Protein AF-A0A0Q9Y6A3-F1 (afdb_monomer_lite)

Foldseek 3Di:
DFKKFWDADPVGWIWIAGPLRWIWIARPVQLCVLQVDPPPPPGRMGDDDPVSVVVDVVRTHTDDDRPPDDDDPDD

Organism: NCBI:txid217031

Secondary structure (DSSP, 8-state):
-EEEEEEE-TTS-EEEE-TTS-EEEE-HHHHHHHH---TT-TTSEEEE-HHHHHHHHHHSEEEEPPTT-------

Sequence (75 aa):
MKVISFKKTVVGWINFTTQAGATYNINPLKFRQITGVSKQAKMGCAEVTEKELGTLTAAAKLIKLPDGFEWVPAI

pLDDT: mean 84.7, std 11.35, range [46.31, 95.12]

Radius of gyration: 12.53 Å; chains: 1; bounding box: 43×27×27 Å

Structure (mmCIF, N/CA/C/O backbone):
data_AF-A0A0Q9Y6A3-F1
#
_entry.id   AF-A0A0Q9Y6A3-F1
#
loop_
_atom_site.group_PDB
_atom_site.id
_atom_site.type_symbol
_atom_site.label_atom_id
_atom_site.label_alt_id
_atom_site.label_comp_id
_atom_site.label_asym_id
_atom_site.label_entity_id
_atom_site.label_seq_id
_atom_site.pdbx_PDB_ins_code
_atom_site.Cartn_x
_atom_site.Cartn_y
_atom_site.Cartn_z
_atom_site.occupancy
_atom_site.B_iso_or_equiv
_atom_site.auth_seq_id
_atom_site.auth_comp_id
_atom_site.auth_asym_id
_atom_site.auth_atom_id
_atom_site.pdbx_PDB_model_num
ATOM 1 N N . MET A 1 1 ? -7.310 9.977 9.714 1.00 76.62 1 MET A N 1
ATOM 2 C CA . MET A 1 1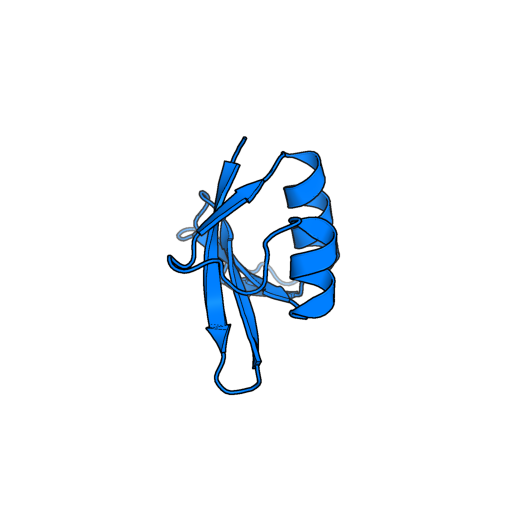 ? -7.322 9.045 8.564 1.00 76.62 1 MET A CA 1
ATOM 3 C C . MET A 1 1 ? -6.457 9.634 7.463 1.00 76.62 1 MET A C 1
ATOM 5 O O . MET A 1 1 ? -6.450 10.852 7.322 1.00 76.62 1 MET A O 1
ATOM 9 N N . LYS A 1 2 ? -5.693 8.813 6.740 1.00 85.00 2 LYS A N 1
ATOM 10 C CA . LYS A 1 2 ? -4.860 9.219 5.598 1.00 85.00 2 LYS A CA 1
ATOM 11 C C . LYS A 1 2 ? -5.339 8.466 4.359 1.00 85.00 2 LYS A C 1
ATOM 13 O O . LYS A 1 2 ? -5.633 7.277 4.442 1.00 85.00 2 LYS A O 1
ATOM 18 N N . VAL A 1 3 ? -5.416 9.152 3.223 1.00 87.19 3 VAL A N 1
ATOM 19 C CA . VAL A 1 3 ? -5.802 8.534 1.947 1.00 87.19 3 VAL A CA 1
ATOM 20 C C . VAL A 1 3 ? -4.542 8.067 1.235 1.00 87.19 3 VAL A C 1
ATOM 22 O O . VAL A 1 3 ? -3.615 8.852 1.042 1.00 87.19 3 VAL A O 1
ATOM 25 N N . ILE A 1 4 ? -4.506 6.805 0.829 1.00 90.19 4 ILE A N 1
ATOM 26 C CA . ILE A 1 4 ? -3.467 6.272 -0.051 1.00 90.19 4 ILE A CA 1
ATOM 27 C C . ILE A 1 4 ? -4.082 5.904 -1.394 1.00 90.19 4 ILE A C 1
ATOM 29 O O . ILE A 1 4 ? -5.199 5.386 -1.446 1.00 90.19 4 ILE A O 1
ATOM 33 N N . SER A 1 5 ? -3.353 6.142 -2.479 1.00 92.00 5 SER A N 1
ATOM 34 C CA . SER A 1 5 ? -3.699 5.575 -3.782 1.00 92.00 5 SER A CA 1
ATOM 35 C C . SER A 1 5 ? -2.956 4.260 -3.971 1.00 92.00 5 SER A C 1
ATOM 37 O O . SER A 1 5 ? -1.889 4.050 -3.398 1.00 92.00 5 SER A O 1
ATOM 39 N N . PHE A 1 6 ? -3.511 3.336 -4.744 1.00 91.31 6 PHE A N 1
ATOM 40 C CA . PHE A 1 6 ? -2.861 2.081 -5.067 1.00 91.31 6 PHE A CA 1
ATOM 41 C C . PHE A 1 6 ? -3.224 1.581 -6.465 1.00 91.31 6 PHE A C 1
ATOM 43 O O . PHE A 1 6 ? -4.321 1.788 -6.984 1.00 91.31 6 PHE A O 1
ATOM 50 N N . LYS A 1 7 ? -2.285 0.861 -7.073 1.00 90.56 7 LYS A N 1
ATOM 51 C CA . LYS A 1 7 ? -2.404 0.257 -8.397 1.00 90.56 7 LYS A CA 1
ATOM 52 C C . LYS A 1 7 ? -1.861 -1.163 -8.363 1.00 90.56 7 LYS A C 1
ATOM 54 O O . LYS A 1 7 ? -0.795 -1.426 -7.808 1.00 90.56 7 LYS A O 1
ATOM 59 N N . LYS A 1 8 ? -2.580 -2.088 -8.996 1.00 88.56 8 LYS A N 1
ATOM 60 C CA . LYS A 1 8 ? -2.106 -3.460 -9.184 1.00 88.56 8 LYS A CA 1
ATOM 61 C C . LYS A 1 8 ? -1.087 -3.507 -10.327 1.00 88.56 8 LYS A C 1
ATOM 63 O O . LYS A 1 8 ? -1.325 -2.941 -11.392 1.00 88.56 8 LYS A O 1
ATOM 68 N N . THR A 1 9 ? 0.039 -4.173 -10.110 1.00 87.56 9 THR A N 1
ATOM 69 C CA . THR A 1 9 ? 1.058 -4.404 -11.140 1.00 87.56 9 THR A CA 1
ATOM 70 C C . THR A 1 9 ? 0.664 -5.571 -12.050 1.00 87.56 9 THR A C 1
ATOM 72 O O . THR A 1 9 ? -0.213 -6.369 -11.709 1.00 87.56 9 THR A O 1
ATOM 75 N N . VAL A 1 10 ? 1.339 -5.706 -13.199 1.00 84.69 10 VAL A N 1
ATOM 76 C CA . VAL A 1 10 ? 1.112 -6.803 -14.164 1.00 84.69 10 VAL A CA 1
ATOM 77 C C . VAL A 1 10 ? 1.295 -8.178 -13.508 1.00 84.69 10 VAL A C 1
ATOM 79 O O . VAL A 1 10 ? 0.496 -9.081 -13.724 1.00 84.69 10 VAL A O 1
ATOM 82 N N . VAL A 1 11 ? 2.284 -8.308 -12.621 1.00 86.94 11 VAL A N 1
ATOM 83 C CA . VAL A 1 11 ? 2.581 -9.543 -11.870 1.00 86.94 11 VAL A CA 1
ATOM 84 C C . VAL A 1 11 ? 1.708 -9.734 -10.622 1.00 86.94 11 VAL A C 1
ATOM 86 O O . VAL A 1 11 ? 1.933 -10.635 -9.820 1.00 86.94 11 VAL A O 1
ATOM 89 N N . GLY A 1 12 ? 0.704 -8.880 -10.420 1.00 83.69 12 GLY A N 1
ATOM 90 C CA . GLY A 1 12 ? -0.313 -9.053 -9.387 1.00 83.69 12 GLY A CA 1
ATOM 91 C C . GLY A 1 12 ? -0.005 -8.477 -8.006 1.00 83.69 12 GLY A C 1
ATOM 92 O O . GLY A 1 12 ? -0.833 -8.634 -7.106 1.00 83.69 12 GLY A O 1
ATOM 93 N N . TRP A 1 13 ? 1.120 -7.779 -7.846 1.00 90.81 13 TRP A N 1
ATOM 94 C CA . TRP A 1 13 ? 1.467 -7.041 -6.627 1.00 90.81 13 TRP A CA 1
ATOM 95 C C . TRP A 1 13 ? 0.723 -5.706 -6.552 1.00 90.81 13 TRP A C 1
ATOM 97 O O . TRP A 1 13 ? 0.102 -5.284 -7.528 1.00 90.81 13 TRP A O 1
ATOM 107 N N . ILE A 1 14 ? 0.771 -5.035 -5.403 1.00 92.06 14 ILE A N 1
ATOM 108 C CA . ILE A 1 14 ? 0.160 -3.716 -5.218 1.00 92.06 14 ILE A CA 1
ATOM 109 C C . ILE A 1 14 ? 1.259 -2.682 -5.012 1.00 92.06 14 ILE A C 1
ATOM 111 O O . ILE A 1 14 ? 2.089 -2.832 -4.120 1.00 92.06 14 ILE A O 1
ATOM 115 N N . ASN A 1 15 ? 1.234 -1.627 -5.821 1.00 93.62 15 ASN A N 1
ATOM 116 C CA . ASN A 1 15 ? 1.952 -0.394 -5.538 1.00 93.62 15 ASN A CA 1
ATOM 117 C C . ASN A 1 15 ? 0.990 0.558 -4.844 1.00 93.62 15 ASN A C 1
ATOM 119 O O . ASN A 1 15 ? -0.069 0.810 -5.409 1.00 93.62 15 ASN A O 1
ATOM 123 N N . PHE A 1 16 ? 1.336 1.087 -3.675 1.00 93.25 16 PHE A N 1
ATOM 124 C CA . PHE A 1 16 ? 0.573 2.162 -3.044 1.00 93.25 16 PHE A CA 1
ATOM 125 C C . PHE A 1 16 ? 1.434 3.406 -2.855 1.00 93.25 16 PHE A C 1
ATOM 127 O O . PHE A 1 16 ? 2.627 3.299 -2.569 1.00 93.25 16 PHE A O 1
ATOM 134 N N . THR A 1 17 ? 0.824 4.573 -3.016 1.00 94.31 17 THR A N 1
ATOM 135 C CA . THR A 1 17 ? 1.465 5.877 -2.880 1.00 94.31 17 THR A CA 1
ATOM 136 C C . THR A 1 17 ? 0.839 6.616 -1.706 1.00 94.31 17 THR A C 1
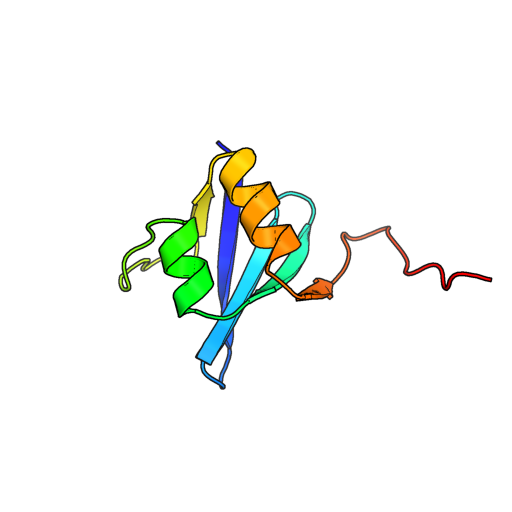ATOM 138 O O . THR A 1 17 ? -0.385 6.715 -1.586 1.00 94.31 17 THR A O 1
ATOM 141 N N . THR A 1 18 ? 1.689 7.097 -0.803 1.00 92.75 18 THR A N 1
ATOM 142 C CA . THR A 1 18 ? 1.270 7.897 0.350 1.00 92.75 18 THR A CA 1
ATOM 143 C C . THR A 1 18 ? 0.991 9.336 -0.075 1.00 92.75 18 THR A C 1
ATOM 145 O O . THR A 1 18 ? 1.428 9.774 -1.136 1.00 92.75 18 THR A O 1
ATOM 148 N N . GLN A 1 19 ? 0.309 10.113 0.770 1.00 89.38 19 GLN A N 1
ATOM 149 C CA . GLN A 1 19 ? 0.079 11.544 0.507 1.00 89.38 19 GLN A CA 1
ATOM 150 C C . GLN A 1 19 ? 1.381 12.342 0.361 1.00 89.38 19 GLN A C 1
ATOM 152 O O . GLN A 1 19 ? 1.405 13.347 -0.335 1.00 89.38 19 GLN A O 1
ATOM 157 N N . ALA A 1 20 ? 2.469 11.872 0.978 1.00 87.88 20 ALA A N 1
ATOM 158 C CA . ALA A 1 20 ? 3.793 12.464 0.834 1.00 87.88 20 ALA A CA 1
ATOM 159 C C . ALA A 1 20 ? 4.457 12.144 -0.520 1.00 87.88 20 ALA A C 1
ATOM 161 O O . ALA A 1 20 ? 5.549 12.619 -0.780 1.00 87.88 20 ALA A O 1
ATOM 162 N N . GLY A 1 21 ? 3.853 11.311 -1.374 1.00 89.94 21 GLY A N 1
ATOM 163 C CA . GLY A 1 21 ? 4.410 10.934 -2.679 1.00 89.94 21 GLY A CA 1
ATOM 164 C C . GLY A 1 21 ? 5.35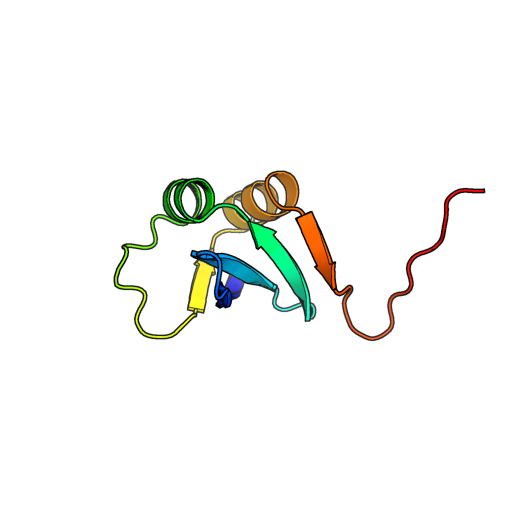0 9.724 -2.654 1.00 89.94 21 GLY A C 1
ATOM 165 O O . GLY A 1 21 ? 5.774 9.255 -3.712 1.00 89.94 21 GLY A O 1
ATOM 166 N N . ALA A 1 22 ? 5.632 9.152 -1.479 1.00 92.12 22 ALA A N 1
ATOM 167 C CA . ALA A 1 22 ? 6.399 7.913 -1.374 1.00 92.12 22 ALA A CA 1
ATOM 168 C C . ALA A 1 22 ? 5.582 6.732 -1.913 1.00 92.12 22 ALA A C 1
ATOM 170 O O . ALA A 1 22 ? 4.418 6.560 -1.546 1.00 92.12 22 ALA A O 1
ATOM 171 N N . THR A 1 23 ? 6.190 5.902 -2.761 1.00 94.19 23 THR A N 1
ATOM 172 C CA . THR A 1 23 ? 5.536 4.724 -3.344 1.00 94.19 23 THR A CA 1
ATOM 173 C C . THR A 1 23 ? 6.188 3.442 -2.852 1.00 94.19 23 THR A C 1
ATOM 175 O O . THR A 1 23 ? 7.412 3.302 -2.880 1.00 94.19 23 THR A O 1
ATOM 178 N N . TYR A 1 24 ? 5.358 2.484 -2.459 1.00 95.12 24 TYR A N 1
ATOM 179 C CA . TYR A 1 24 ? 5.754 1.205 -1.885 1.00 95.12 24 TYR A CA 1
ATOM 180 C C . TYR A 1 24 ? 5.124 0.051 -2.660 1.00 95.12 24 TYR A C 1
ATOM 182 O O . TYR A 1 24 ? 4.003 0.169 -3.148 1.00 95.12 24 TYR A O 1
ATOM 190 N N . ASN A 1 25 ? 5.822 -1.079 -2.734 1.00 95.00 25 ASN A N 1
ATOM 191 C CA . ASN A 1 25 ? 5.341 -2.322 -3.321 1.00 95.00 25 ASN A CA 1
ATOM 192 C C . ASN A 1 25 ? 5.086 -3.371 -2.229 1.00 95.00 25 ASN A C 1
ATOM 194 O O . ASN A 1 25 ? 5.939 -3.613 -1.373 1.00 95.00 25 ASN A O 1
ATOM 198 N N . ILE A 1 26 ? 3.910 -3.995 -2.255 1.00 94.38 26 ILE A N 1
ATOM 199 C CA . ILE A 1 26 ? 3.462 -4.934 -1.224 1.00 94.38 26 ILE A CA 1
ATOM 200 C C . ILE A 1 26 ? 2.678 -6.106 -1.822 1.00 94.38 26 ILE A C 1
ATOM 202 O O . ILE A 1 26 ? 2.010 -6.001 -2.857 1.00 94.38 26 ILE A O 1
ATOM 206 N N . ASN A 1 27 ? 2.749 -7.248 -1.137 1.00 92.38 27 ASN A N 1
ATOM 207 C CA . ASN A 1 27 ? 1.945 -8.419 -1.451 1.00 92.38 27 ASN A CA 1
ATOM 208 C C . ASN A 1 27 ? 0.437 -8.109 -1.282 1.00 92.38 27 ASN A C 1
ATOM 210 O O . ASN A 1 27 ? 0.035 -7.552 -0.256 1.00 92.38 27 ASN A O 1
ATOM 214 N N . PRO A 1 28 ? -0.425 -8.510 -2.236 1.00 89.62 28 PRO A N 1
ATOM 215 C CA . PRO A 1 28 ? -1.848 -8.178 -2.214 1.00 89.62 28 PRO A CA 1
ATOM 216 C C . PRO A 1 28 ? -2.620 -8.797 -1.042 1.00 89.62 28 PRO A C 1
ATOM 218 O O . PRO A 1 28 ? -3.608 -8.212 -0.606 1.00 89.62 28 PRO A O 1
ATOM 221 N N . LEU A 1 29 ? -2.210 -9.964 -0.530 1.00 88.62 29 LEU A N 1
ATOM 222 C CA . LEU A 1 29 ? -2.852 -10.587 0.632 1.00 88.62 29 LEU A CA 1
ATOM 223 C C . LEU A 1 29 ? -2.567 -9.776 1.896 1.00 88.62 29 LEU A C 1
ATOM 225 O O . LEU A 1 29 ? -3.505 -9.416 2.600 1.00 88.62 29 LEU A O 1
ATOM 229 N N . LYS A 1 30 ? -1.298 -9.406 2.120 1.00 91.06 30 LYS A N 1
ATOM 230 C CA . LYS A 1 30 ? -0.899 -8.547 3.247 1.00 91.06 30 LYS A CA 1
ATOM 231 C C . LYS A 1 30 ? -1.592 -7.189 3.191 1.00 91.06 30 LYS A C 1
ATOM 233 O O . LYS A 1 30 ? -2.136 -6.741 4.191 1.00 91.06 30 LYS A O 1
ATOM 238 N N . PHE A 1 31 ? -1.632 -6.564 2.013 1.00 90.06 31 PHE A N 1
ATOM 239 C CA . PHE A 1 31 ? -2.315 -5.283 1.834 1.00 90.06 31 PHE A CA 1
ATOM 240 C C . PHE A 1 31 ? -3.784 -5.357 2.262 1.00 90.06 31 PHE A C 1
ATOM 242 O O . PHE A 1 31 ? -4.239 -4.513 3.027 1.00 90.06 31 PHE A O 1
ATOM 249 N N . ARG A 1 32 ? -4.520 -6.387 1.822 1.00 88.06 32 ARG A N 1
ATOM 250 C CA . ARG A 1 32 ? -5.936 -6.569 2.185 1.00 88.06 32 ARG A CA 1
ATOM 251 C C . ARG A 1 32 ? -6.136 -6.896 3.660 1.00 88.06 32 ARG A C 1
ATOM 253 O O . ARG A 1 32 ? -7.088 -6.402 4.246 1.00 88.06 32 ARG A O 1
ATOM 260 N N . GLN A 1 33 ? -5.252 -7.702 4.249 1.00 89.69 33 GLN A N 1
ATOM 261 C CA . GLN A 1 33 ? -5.290 -8.009 5.682 1.00 89.69 33 GLN A CA 1
ATOM 262 C C . GLN A 1 33 ? -5.123 -6.750 6.536 1.00 89.69 33 GLN A C 1
ATOM 264 O O . GLN A 1 33 ? -5.818 -6.608 7.534 1.00 89.69 33 GLN A O 1
ATOM 269 N N . ILE A 1 34 ? -4.224 -5.844 6.137 1.00 89.12 34 ILE A N 1
ATOM 270 C CA . ILE A 1 34 ? -3.931 -4.622 6.898 1.00 89.12 34 ILE A CA 1
ATOM 271 C C . ILE A 1 34 ? -5.005 -3.558 6.680 1.00 89.12 34 ILE A C 1
ATOM 273 O O . ILE A 1 34 ? -5.432 -2.921 7.629 1.00 89.12 34 ILE A O 1
ATOM 277 N N . THR A 1 35 ? -5.427 -3.342 5.435 1.00 85.06 35 THR A N 1
ATOM 278 C CA . THR A 1 35 ? -6.331 -2.231 5.090 1.00 85.06 35 THR A CA 1
ATOM 279 C C . THR A 1 35 ? -7.811 -2.587 5.211 1.00 85.06 35 THR A C 1
ATOM 281 O O . THR A 1 35 ? -8.659 -1.716 5.054 1.00 85.06 35 THR A O 1
ATOM 284 N N . GLY A 1 36 ? -8.153 -3.870 5.378 1.00 79.19 36 GLY A N 1
ATOM 285 C CA . GLY A 1 36 ? -9.539 -4.354 5.318 1.00 79.19 36 GLY A CA 1
ATOM 286 C C . GLY A 1 36 ? -10.204 -4.167 3.948 1.00 79.19 36 GLY A C 1
ATOM 287 O O . GLY A 1 36 ? -11.375 -4.497 3.763 1.00 79.19 36 GLY A O 1
ATOM 288 N N . VAL A 1 37 ? -9.462 -3.650 2.966 1.00 76.62 37 VAL A N 1
ATOM 289 C CA . VAL A 1 37 ? -9.960 -3.298 1.645 1.00 76.62 37 VAL A CA 1
ATOM 290 C C . VAL A 1 37 ? -10.383 -4.574 0.923 1.00 76.62 37 VAL A C 1
ATOM 292 O O . VAL A 1 37 ? -9.565 -5.446 0.603 1.00 76.62 37 VAL A O 1
ATOM 295 N N . SER A 1 38 ? -11.684 -4.696 0.653 1.00 64.88 38 SER A N 1
ATOM 296 C CA . SER A 1 38 ? -12.215 -5.822 -0.108 1.00 64.88 38 SER A CA 1
ATOM 297 C C . SER A 1 38 ? -11.612 -5.842 -1.520 1.00 64.88 38 SER A C 1
ATOM 299 O O . SER A 1 38 ? -11.128 -4.840 -2.052 1.00 64.88 38 SER A O 1
ATOM 301 N N . LYS A 1 39 ? -11.654 -7.004 -2.181 1.00 52.84 39 LYS A N 1
ATOM 302 C CA . LYS A 1 39 ? -11.143 -7.197 -3.554 1.00 52.84 39 LYS A CA 1
ATOM 303 C C . LYS A 1 39 ? -11.742 -6.195 -4.571 1.00 52.84 39 LYS A C 1
ATOM 305 O O . LYS A 1 39 ? -11.186 -6.053 -5.655 1.00 52.84 39 LYS A O 1
ATOM 310 N N . GLN A 1 40 ? -12.841 -5.517 -4.217 1.00 46.31 40 GLN A N 1
ATOM 311 C CA . GLN A 1 40 ? -13.624 -4.568 -5.018 1.00 46.31 40 GLN A CA 1
ATOM 312 C C . GLN A 1 40 ? -13.354 -3.095 -4.675 1.00 46.31 40 GLN A C 1
ATOM 314 O O . GLN A 1 40 ? -14.228 -2.245 -4.831 1.00 46.31 40 GLN A O 1
ATOM 319 N N . ALA A 1 41 ? -12.143 -2.769 -4.242 1.00 52.25 41 ALA A N 1
ATOM 320 C CA . ALA A 1 41 ? -11.656 -1.400 -4.133 1.00 52.25 41 ALA A CA 1
ATOM 321 C C . ALA A 1 41 ? -11.539 -0.759 -5.524 1.00 52.25 41 ALA A C 1
ATOM 323 O O . ALA A 1 41 ? -10.478 -0.701 -6.146 1.00 52.25 41 ALA A O 1
ATOM 324 N N . LYS A 1 42 ? -12.701 -0.380 -6.052 1.00 51.44 42 LYS A N 1
ATOM 325 C CA . LYS A 1 42 ? -12.968 -0.115 -7.467 1.00 51.44 42 LYS A CA 1
ATOM 326 C C . LYS A 1 42 ? -12.300 1.157 -7.990 1.00 51.44 42 LYS A C 1
ATOM 328 O O . LYS A 1 42 ? -12.301 1.360 -9.195 1.00 51.44 42 LYS A O 1
ATOM 333 N N . MET A 1 43 ? -11.731 1.989 -7.113 1.00 60.66 43 MET A N 1
ATOM 334 C CA . MET A 1 43 ? -11.200 3.309 -7.480 1.00 60.66 43 MET A CA 1
ATOM 335 C C . MET A 1 43 ? -9.717 3.520 -7.152 1.00 60.66 43 MET A C 1
ATOM 337 O O . MET A 1 43 ? -9.237 4.640 -7.255 1.00 60.66 43 MET A O 1
ATOM 341 N N . GLY A 1 44 ? -8.975 2.469 -6.775 1.00 80.81 44 GLY A N 1
ATOM 342 C CA . GLY A 1 44 ? -7.525 2.590 -6.570 1.00 80.81 44 GLY A CA 1
ATOM 343 C C . GLY A 1 44 ? -7.128 3.523 -5.421 1.00 80.81 44 GLY A C 1
ATOM 344 O O . GLY A 1 44 ? -6.033 4.070 -5.453 1.00 80.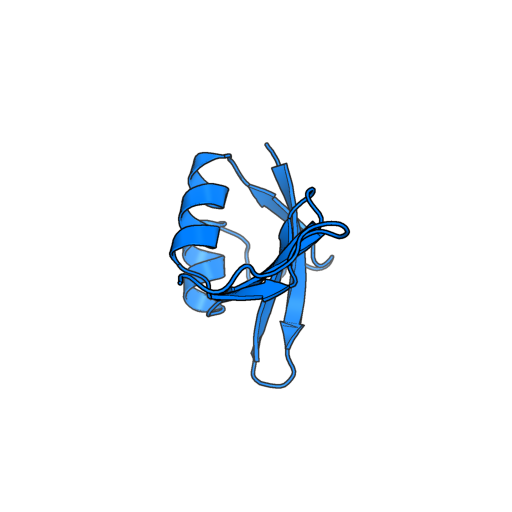81 44 GLY A O 1
ATOM 345 N N . CYS A 1 45 ? -7.997 3.710 -4.422 1.00 85.50 45 CYS A N 1
ATOM 346 C CA . CYS A 1 45 ? -7.725 4.478 -3.207 1.00 85.50 45 CYS A CA 1
ATOM 347 C C . CYS A 1 45 ? -8.249 3.743 -1.967 1.00 85.50 45 CYS A C 1
ATOM 349 O O . CYS A 1 45 ? -9.242 3.016 -2.053 1.00 85.50 45 CYS A O 1
ATOM 351 N N . ALA A 1 46 ? -7.586 3.933 -0.827 1.00 87.25 46 ALA A N 1
ATOM 352 C CA . ALA A 1 46 ? -7.992 3.410 0.473 1.00 87.25 46 ALA A CA 1
ATOM 353 C C . ALA A 1 46 ? -7.751 4.453 1.571 1.00 87.25 46 ALA A C 1
ATOM 355 O O . ALA A 1 46 ? -6.738 5.154 1.557 1.00 87.25 46 ALA A O 1
ATOM 356 N N . GLU A 1 47 ? -8.669 4.534 2.531 1.00 87.75 47 GLU A N 1
ATOM 357 C CA . GLU A 1 47 ? -8.462 5.288 3.764 1.00 87.75 47 GLU A CA 1
ATOM 358 C C . GLU A 1 47 ? -7.842 4.372 4.811 1.00 87.75 47 GLU A C 1
ATOM 360 O O . GLU A 1 47 ? -8.345 3.281 5.062 1.00 87.75 47 GLU A O 1
ATOM 365 N N . VAL A 1 48 ? -6.742 4.816 5.409 1.00 88.00 48 VAL A N 1
ATOM 366 C CA . VAL A 1 48 ? -6.028 4.075 6.448 1.00 88.00 48 VAL A CA 1
ATOM 367 C C . VAL A 1 48 ? -5.806 4.956 7.670 1.00 88.00 48 VAL A C 1
ATOM 369 O O . VAL A 1 48 ? -5.610 6.174 7.586 1.00 88.00 48 VAL A O 1
ATOM 372 N N . THR A 1 49 ? -5.825 4.343 8.841 1.00 90.50 49 THR A N 1
ATOM 373 C CA . THR A 1 49 ? -5.342 4.948 10.080 1.00 90.50 49 THR A CA 1
ATOM 374 C C . THR A 1 49 ? -3.822 5.114 10.028 1.00 90.50 49 THR A C 1
ATOM 376 O O . THR A 1 49 ? -3.119 4.510 9.217 1.00 90.50 49 THR A O 1
ATOM 379 N N . GLU A 1 50 ? -3.275 5.929 10.925 1.00 89.81 50 GLU A N 1
ATOM 380 C CA . GLU A 1 50 ? -1.823 6.101 11.023 1.00 89.81 50 GLU A CA 1
ATOM 381 C C . GLU A 1 50 ? -1.109 4.804 11.431 1.00 89.81 50 GLU A C 1
ATOM 383 O O . GLU A 1 50 ? -0.041 4.489 10.907 1.00 89.81 50 GLU A O 1
ATOM 388 N N . LYS A 1 51 ? -1.750 3.999 12.287 1.00 91.12 51 LYS A N 1
ATOM 389 C CA . LYS A 1 51 ? -1.265 2.674 12.687 1.00 91.12 51 LYS A CA 1
ATOM 390 C C . LYS A 1 51 ? -1.222 1.698 11.506 1.00 91.12 51 LYS A C 1
ATOM 392 O O . LYS A 1 51 ? -0.224 0.999 11.319 1.00 91.12 51 LYS A O 1
ATOM 397 N N . GLU A 1 52 ? -2.276 1.655 10.693 1.00 90.12 52 GLU A N 1
ATOM 398 C CA . GLU A 1 52 ? -2.313 0.827 9.479 1.00 90.12 52 GLU A CA 1
ATOM 399 C C . GLU A 1 52 ? -1.285 1.298 8.451 1.00 90.12 52 GLU A C 1
ATOM 401 O O . GLU A 1 52 ? -0.608 0.465 7.854 1.00 90.12 52 GLU A O 1
ATOM 406 N N . LEU A 1 53 ? -1.102 2.614 8.294 1.00 90.06 53 LEU A N 1
ATOM 407 C CA . LEU A 1 53 ? -0.073 3.159 7.411 1.00 90.06 53 LEU A CA 1
ATOM 408 C C . LEU A 1 53 ? 1.335 2.744 7.859 1.00 90.06 53 LEU A C 1
ATOM 410 O O . LEU A 1 53 ? 2.118 2.304 7.023 1.00 90.06 53 LEU A O 1
ATOM 414 N N . GLY A 1 54 ? 1.644 2.828 9.156 1.00 90.94 54 GLY A N 1
ATOM 415 C CA . GLY A 1 54 ? 2.926 2.354 9.692 1.00 90.94 54 GLY A CA 1
ATOM 416 C C . GLY A 1 54 ? 3.128 0.848 9.494 1.00 90.94 54 GLY A C 1
ATOM 417 O O . GLY A 1 54 ? 4.218 0.398 9.147 1.00 90.94 54 GLY A O 1
ATOM 418 N N . THR A 1 55 ? 2.058 0.062 9.630 1.00 93.12 55 THR A N 1
ATOM 419 C CA . THR A 1 55 ? 2.096 -1.387 9.374 1.00 93.12 55 THR A CA 1
ATOM 420 C C . THR A 1 55 ? 2.326 -1.688 7.889 1.00 93.12 55 THR A C 1
ATOM 422 O O . THR A 1 55 ? 3.101 -2.581 7.547 1.00 93.12 55 THR A O 1
ATOM 425 N N . LEU A 1 56 ? 1.689 -0.926 6.992 1.00 90.31 56 LEU A N 1
ATOM 426 C CA . LEU A 1 56 ? 1.875 -1.038 5.546 1.00 90.31 56 LEU A CA 1
ATOM 427 C C . LEU A 1 56 ? 3.309 -0.722 5.132 1.00 90.31 56 LEU A C 1
ATOM 429 O O . LEU A 1 56 ? 3.904 -1.505 4.394 1.00 90.31 56 LEU A O 1
ATOM 43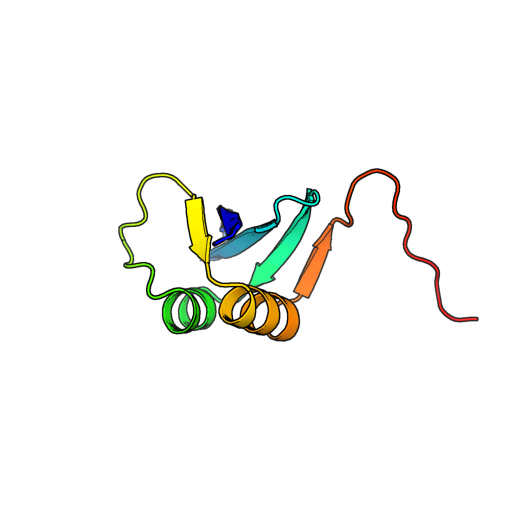3 N N . THR A 1 57 ? 3.862 0.405 5.582 1.00 92.00 57 THR A N 1
ATOM 434 C CA . THR A 1 57 ? 5.215 0.824 5.194 1.00 92.00 57 THR A CA 1
ATOM 435 C C . THR A 1 57 ? 6.282 -0.113 5.752 1.00 92.00 57 THR A C 1
ATOM 437 O O . THR A 1 57 ? 7.237 -0.406 5.039 1.00 92.00 57 THR A O 1
ATOM 440 N N . ALA A 1 58 ? 6.091 -0.663 6.956 1.00 92.31 58 ALA A N 1
ATOM 441 C CA . ALA A 1 58 ? 6.987 -1.670 7.529 1.00 92.31 58 ALA A CA 1
ATOM 442 C C . ALA A 1 58 ? 6.932 -3.025 6.795 1.00 92.31 58 ALA A C 1
ATOM 444 O O . ALA A 1 58 ? 7.928 -3.742 6.728 1.00 92.31 58 ALA A O 1
ATOM 445 N N . ALA A 1 59 ? 5.773 -3.393 6.239 1.00 91.38 59 ALA A N 1
ATOM 446 C CA . ALA A 1 59 ? 5.574 -4.662 5.533 1.00 91.38 59 ALA A CA 1
ATOM 447 C C . ALA A 1 59 ? 5.849 -4.594 4.017 1.00 91.38 59 ALA A C 1
ATOM 449 O O . ALA A 1 59 ? 5.730 -5.617 3.331 1.00 91.38 59 ALA A O 1
ATOM 450 N N . ALA A 1 60 ? 6.166 -3.411 3.488 1.00 93.06 60 ALA A N 1
ATOM 451 C CA . ALA A 1 60 ? 6.321 -3.144 2.063 1.00 93.06 60 ALA A CA 1
ATOM 452 C C . ALA A 1 60 ? 7.758 -2.758 1.698 1.00 93.06 60 ALA A C 1
ATOM 454 O O . ALA A 1 60 ? 8.546 -2.321 2.533 1.00 93.06 60 ALA A O 1
ATOM 455 N N . LYS A 1 61 ? 8.093 -2.879 0.412 1.00 93.62 61 LYS A N 1
ATOM 456 C CA . LYS A 1 61 ? 9.369 -2.407 -0.131 1.00 93.62 61 LYS A CA 1
ATOM 457 C C . LYS A 1 61 ? 9.192 -1.008 -0.715 1.00 93.62 61 LYS A C 1
ATOM 459 O O . LYS A 1 61 ? 8.355 -0.823 -1.596 1.00 93.62 61 LYS A O 1
ATOM 464 N N . LEU A 1 62 ? 9.980 -0.037 -0.260 1.00 92.88 62 LEU A N 1
ATOM 465 C CA . LEU A 1 62 ? 10.011 1.303 -0.851 1.00 92.88 62 LEU A CA 1
ATOM 466 C C . LEU A 1 62 ? 10.550 1.227 -2.291 1.00 92.88 62 LEU A C 1
ATOM 468 O O . LEU A 1 62 ? 11.577 0.593 -2.533 1.00 92.88 62 LEU A O 1
ATOM 472 N N . ILE A 1 63 ? 9.846 1.851 -3.239 1.00 92.00 63 ILE A N 1
ATOM 473 C CA . ILE A 1 63 ? 10.209 1.860 -4.670 1.00 92.00 63 ILE A CA 1
ATOM 474 C C . ILE A 1 63 ? 10.366 3.264 -5.258 1.00 92.00 63 ILE A C 1
ATOM 476 O O . ILE A 1 63 ? 11.074 3.421 -6.247 1.00 92.00 63 ILE A O 1
ATOM 480 N N . LYS A 1 64 ? 9.741 4.284 -4.661 1.00 90.62 64 LYS A N 1
ATOM 481 C CA . LYS A 1 64 ? 9.937 5.689 -5.039 1.00 90.62 64 LYS A CA 1
ATOM 482 C C . LYS A 1 64 ? 9.920 6.558 -3.786 1.00 90.62 64 LYS A C 1
ATOM 484 O O . LYS A 1 64 ? 8.991 6.437 -2.987 1.00 90.62 64 LYS A O 1
ATOM 489 N N . LEU A 1 65 ? 10.918 7.423 -3.633 1.00 89.25 65 LEU A N 1
ATOM 490 C CA . LEU A 1 65 ? 10.904 8.477 -2.622 1.00 89.25 65 LEU A CA 1
ATOM 491 C C . LEU A 1 65 ? 9.918 9.595 -3.011 1.00 89.25 65 LEU A C 1
ATOM 493 O O . LEU A 1 65 ? 9.575 9.721 -4.192 1.00 89.25 65 LEU A O 1
ATOM 497 N N . PRO A 1 66 ? 9.450 10.394 -2.037 1.00 88.56 66 PRO A N 1
ATOM 498 C CA . PRO A 1 66 ? 8.835 11.687 -2.310 1.00 88.56 66 PRO A CA 1
ATOM 499 C C . PRO A 1 66 ? 9.709 12.548 -3.223 1.00 88.56 66 PRO A C 1
ATOM 501 O O . PRO A 1 66 ? 10.937 12.454 -3.184 1.00 88.56 66 PRO A O 1
ATOM 504 N N . ASP A 1 67 ? 9.085 13.412 -4.015 1.00 82.94 67 ASP A N 1
ATOM 505 C CA . ASP A 1 67 ? 9.837 14.363 -4.828 1.00 82.94 67 ASP A CA 1
ATOM 506 C C . ASP A 1 67 ? 10.648 15.300 -3.903 1.00 82.94 67 ASP A C 1
ATOM 508 O O . ASP A 1 67 ? 10.165 15.722 -2.851 1.00 82.94 67 ASP A O 1
ATOM 512 N N . GLY A 1 68 ? 11.905 15.579 -4.266 1.00 79.12 68 GLY A N 1
ATOM 513 C CA . GLY A 1 68 ? 12.840 16.356 -3.438 1.00 79.12 68 GLY A CA 1
ATOM 514 C C . GLY A 1 68 ? 13.599 15.555 -2.370 1.00 79.12 68 GLY A C 1
ATOM 515 O O . GLY A 1 68 ? 14.358 16.147 -1.608 1.00 79.12 68 GLY A O 1
ATOM 516 N N . PHE A 1 69 ? 13.428 14.229 -2.317 1.00 76.06 69 PHE A N 1
ATOM 517 C CA . PHE A 1 69 ? 14.214 13.337 -1.462 1.00 76.06 69 PHE A CA 1
ATOM 518 C C . PHE A 1 69 ? 15.109 12.429 -2.304 1.00 76.06 69 PHE A C 1
ATOM 520 O O . PHE A 1 69 ? 14.662 11.819 -3.276 1.00 76.06 69 PHE A O 1
ATOM 527 N N . GLU A 1 70 ? 16.361 12.290 -1.880 1.00 73.94 70 GLU A N 1
ATOM 528 C CA . GLU A 1 70 ? 17.345 11.423 -2.523 1.00 73.94 70 GLU A CA 1
ATOM 529 C C . GLU A 1 70 ? 17.754 10.278 -1.600 1.00 73.94 70 GLU A C 1
ATOM 531 O O . GLU A 1 70 ? 17.753 10.392 -0.372 1.00 73.94 70 GLU A O 1
ATOM 536 N N . TRP A 1 71 ? 18.099 9.144 -2.209 1.00 75.44 71 TRP A N 1
ATOM 537 C CA . TRP A 1 71 ? 18.716 8.043 -1.488 1.00 75.44 71 TRP A CA 1
ATOM 538 C C . TRP A 1 71 ? 20.141 8.439 -1.130 1.00 75.44 71 TRP A C 1
ATOM 540 O O . TRP A 1 71 ? 20.996 8.518 -2.007 1.00 75.44 71 TRP A O 1
ATOM 550 N N . VAL A 1 72 ? 20.400 8.646 0.157 1.00 74.56 72 VAL A N 1
ATOM 551 C CA . VAL A 1 72 ? 21.763 8.810 0.657 1.00 74.56 72 VAL A CA 1
ATOM 552 C C . VAL A 1 72 ? 22.300 7.415 0.988 1.00 74.56 72 VAL A C 1
ATOM 554 O O . VAL A 1 72 ? 21.773 6.779 1.907 1.00 74.56 72 VAL A O 1
ATOM 557 N N . PRO A 1 73 ? 23.285 6.879 0.244 1.00 67.06 73 PRO A N 1
ATOM 558 C CA . PRO A 1 73 ? 23.936 5.638 0.637 1.00 67.06 73 PRO A CA 1
ATOM 559 C C . PRO A 1 73 ? 24.643 5.854 1.979 1.00 67.06 73 PRO A C 1
ATOM 561 O O . PRO A 1 73 ? 25.313 6.867 2.175 1.00 67.06 73 PRO A O 1
ATOM 564 N N . ALA A 1 74 ? 24.462 4.920 2.914 1.00 66.00 74 ALA A N 1
ATOM 565 C CA . ALA A 1 74 ? 25.217 4.929 4.161 1.00 66.00 74 ALA A CA 1
ATOM 566 C C . ALA A 1 74 ? 26.711 4.781 3.826 1.00 66.00 74 ALA A C 1
ATOM 568 O O . ALA A 1 74 ? 27.078 3.839 3.123 1.00 66.00 74 ALA A O 1
ATOM 569 N N . ILE A 1 75 ? 27.520 5.748 4.272 1.00 59.38 75 ILE A N 1
ATOM 570 C CA . ILE A 1 75 ? 28.989 5.716 4.197 1.00 59.38 75 ILE A CA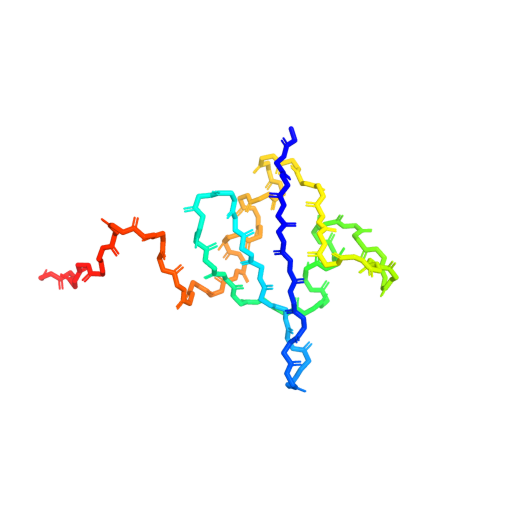 1
ATOM 571 C C . ILE A 1 75 ? 29.508 4.685 5.198 1.00 59.38 75 ILE A C 1
ATOM 573 O O . ILE A 1 75 ? 28.976 4.671 6.333 1.00 59.38 75 ILE A O 1
#